Protein AF-A0A3A4UWL4-F1 (afdb_monomer_lite)

Radius of gyration: 21.56 Å; chains: 1; bounding box: 60×32×63 Å

Structure (mmCIF, N/CA/C/O backbone):
data_AF-A0A3A4UWL4-F1
#
_entry.id   AF-A0A3A4UWL4-F1
#
loop_
_atom_site.group_PDB
_atom_site.id
_atom_site.type_symbol
_atom_site.label_atom_id
_atom_site.label_alt_id
_atom_site.label_comp_id
_atom_site.label_asym_id
_atom_site.label_entity_id
_atom_site.label_seq_id
_atom_site.pdbx_PDB_ins_code
_atom_site.Cartn_x
_atom_site.Cartn_y
_ato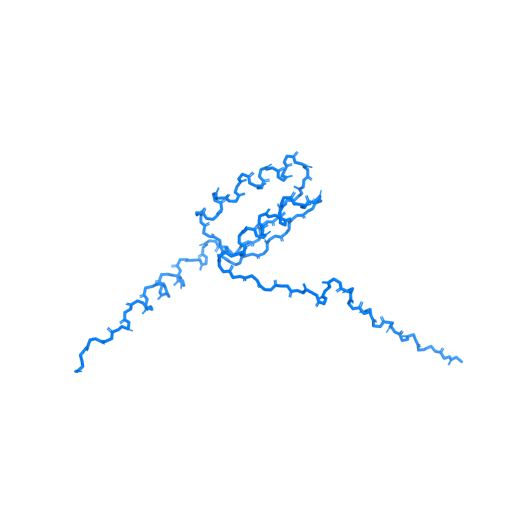m_site.Cartn_z
_atom_site.occupancy
_atom_site.B_iso_or_equiv
_atom_site.auth_seq_id
_atom_site.auth_comp_id
_atom_site.auth_asym_id
_atom_site.auth_atom_id
_atom_site.pdbx_PDB_model_num
ATOM 1 N N . MET A 1 1 ? -50.657 -22.655 3.455 1.00 37.38 1 MET A N 1
ATOM 2 C CA . MET A 1 1 ? -49.181 -22.638 3.506 1.00 37.38 1 MET A CA 1
ATOM 3 C C . MET A 1 1 ? -48.679 -21.905 2.275 1.00 37.38 1 MET A C 1
ATOM 5 O O . MET A 1 1 ? -48.915 -22.385 1.179 1.00 37.38 1 MET A O 1
ATOM 9 N N . SER A 1 2 ? 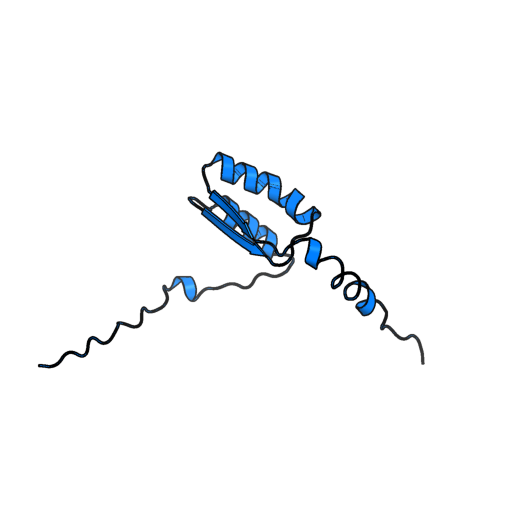-48.071 -20.730 2.435 1.00 38.91 2 SER A N 1
ATOM 10 C CA . SER A 1 2 ? -47.396 -20.027 1.339 1.00 38.91 2 SER A CA 1
ATOM 11 C C . SER A 1 2 ? -46.027 -19.597 1.849 1.00 38.91 2 SER A C 1
ATOM 13 O O . SER A 1 2 ? -45.920 -18.709 2.693 1.00 38.91 2 SER A O 1
ATOM 15 N N . TRP A 1 3 ? -44.997 -20.313 1.405 1.00 47.69 3 TRP A N 1
ATOM 16 C CA . TRP A 1 3 ? -43.592 -20.017 1.657 1.00 47.69 3 TRP A CA 1
ATOM 17 C C . TRP A 1 3 ? -42.965 -19.607 0.329 1.00 47.69 3 TRP A C 1
ATOM 19 O O . TRP A 1 3 ? -42.434 -20.435 -0.399 1.00 47.69 3 TRP A O 1
ATOM 29 N N . PHE A 1 4 ? -43.028 -18.320 0.006 1.00 51.34 4 PHE A N 1
ATOM 30 C CA . PHE A 1 4 ? -42.121 -17.729 -0.972 1.00 51.34 4 PHE A CA 1
ATOM 31 C C . PHE A 1 4 ? -41.430 -16.545 -0.307 1.00 51.34 4 PHE A C 1
ATOM 33 O O . PHE A 1 4 ? -41.926 -15.420 -0.295 1.00 51.34 4 PHE A O 1
ATOM 40 N N . ASN A 1 5 ? -40.277 -16.831 0.298 1.00 54.81 5 ASN A N 1
ATOM 41 C CA . ASN A 1 5 ? -39.353 -15.814 0.768 1.00 54.81 5 ASN A CA 1
ATOM 42 C C . ASN A 1 5 ? -38.625 -15.252 -0.458 1.00 54.81 5 ASN A C 1
ATOM 44 O O . ASN A 1 5 ? -37.666 -15.840 -0.954 1.00 54.81 5 ASN A O 1
ATOM 48 N N . ARG A 1 6 ? -39.131 -14.143 -1.001 1.00 54.72 6 ARG A N 1
ATOM 49 C CA . ARG A 1 6 ? -38.434 -13.386 -2.039 1.00 54.72 6 ARG A CA 1
ATOM 50 C C . ARG A 1 6 ? -37.224 -12.736 -1.379 1.00 54.72 6 ARG A C 1
ATOM 52 O O . ARG A 1 6 ? -37.377 -11.731 -0.686 1.00 54.72 6 ARG A O 1
ATOM 59 N N . SER A 1 7 ? -36.041 -13.316 -1.576 1.00 55.41 7 SER A N 1
ATOM 60 C CA . SER A 1 7 ? -34.773 -12.697 -1.199 1.00 55.41 7 SER A CA 1
ATOM 61 C C . SER A 1 7 ? -34.787 -11.250 -1.685 1.00 55.41 7 SER A C 1
ATOM 63 O O . SER A 1 7 ? -34.918 -10.994 -2.885 1.00 55.41 7 SER A O 1
ATOM 65 N N . LYS A 1 8 ? -34.736 -10.295 -0.750 1.00 58.16 8 LYS A N 1
ATOM 66 C CA . LYS A 1 8 ? -34.555 -8.883 -1.079 1.00 58.16 8 LYS A CA 1
ATOM 67 C C . LYS A 1 8 ? -33.265 -8.801 -1.888 1.00 58.16 8 LYS A C 1
ATOM 69 O O . LYS A 1 8 ? -32.200 -9.083 -1.349 1.00 58.16 8 LYS A O 1
ATOM 74 N N . VAL A 1 9 ? -33.367 -8.469 -3.174 1.00 60.50 9 VAL A N 1
ATOM 75 C CA . VAL A 1 9 ? -32.200 -8.088 -3.972 1.00 60.50 9 VAL A CA 1
ATOM 76 C C . VAL A 1 9 ? -31.577 -6.917 -3.227 1.00 60.50 9 VAL A C 1
ATOM 78 O O . VAL A 1 9 ? -32.204 -5.867 -3.088 1.00 60.50 9 VAL A O 1
ATOM 81 N N . GLN A 1 10 ? -30.406 -7.145 -2.642 1.00 61.78 10 GLN A N 1
ATOM 82 C CA . GLN A 1 10 ? -29.688 -6.121 -1.909 1.00 61.78 10 GLN A CA 1
ATOM 83 C C . GLN A 1 10 ? -29.279 -5.075 -2.943 1.00 61.78 10 GLN A C 1
ATOM 85 O O . GLN A 1 10 ? -28.452 -5.342 -3.811 1.00 61.78 10 GLN A O 1
ATOM 90 N N . THR A 1 11 ? -29.946 -3.922 -2.929 1.00 59.22 11 THR A N 1
ATOM 91 C CA . THR A 1 11 ? -29.567 -2.797 -3.780 1.00 59.22 11 THR A CA 1
ATOM 92 C C . THR A 1 11 ? -28.115 -2.452 -3.459 1.00 59.22 11 THR A C 1
ATOM 94 O O . THR A 1 11 ? -27.813 -2.302 -2.268 1.00 59.22 11 THR A O 1
ATOM 97 N N . PRO A 1 12 ? -27.219 -2.360 -4.460 1.00 55.34 12 PRO A N 1
ATOM 98 C CA . PRO A 1 12 ? -25.839 -1.967 -4.213 1.00 55.34 12 PRO A CA 1
ATOM 99 C C . PRO A 1 12 ? -25.843 -0.651 -3.434 1.00 55.34 12 PRO A C 1
ATOM 101 O O . PRO A 1 12 ? -26.668 0.227 -3.704 1.00 55.34 12 PRO A O 1
ATOM 104 N N . SER A 1 13 ? -24.986 -0.544 -2.416 1.00 59.44 13 SER A N 1
ATOM 105 C CA . SER A 1 13 ? -24.874 0.685 -1.634 1.00 59.44 13 SER A CA 1
ATOM 106 C C . SER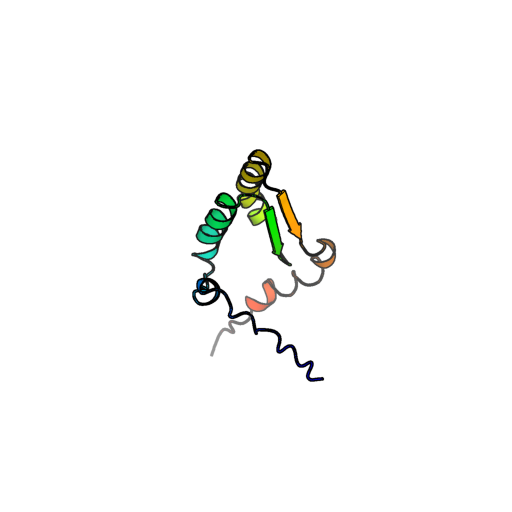 A 1 13 ? -24.619 1.871 -2.581 1.00 59.44 13 SER A C 1
ATOM 108 O O . SER A 1 13 ? -23.951 1.691 -3.601 1.00 59.44 13 SER A O 1
ATOM 110 N N . PRO A 1 14 ? -25.125 3.082 -2.280 1.00 59.34 14 PRO A N 1
ATOM 111 C CA . PRO A 1 14 ? -24.955 4.261 -3.139 1.00 59.34 14 PRO A CA 1
ATOM 112 C C . PRO A 1 14 ? -23.495 4.542 -3.524 1.00 59.34 14 PRO A C 1
ATOM 114 O O . PRO A 1 14 ? -23.227 5.105 -4.579 1.00 59.34 14 PRO A O 1
ATOM 117 N N . ASP A 1 15 ? -22.557 4.101 -2.688 1.00 60.09 15 ASP A N 1
ATOM 118 C CA . ASP A 1 15 ? -21.114 4.230 -2.884 1.00 60.09 15 ASP A CA 1
ATOM 119 C C . ASP A 1 15 ? -20.588 3.412 -4.084 1.00 60.09 15 ASP A C 1
ATOM 121 O O . ASP A 1 15 ? -19.674 3.833 -4.789 1.00 60.09 15 ASP A O 1
ATOM 125 N N . LEU A 1 16 ? -21.229 2.283 -4.413 1.00 56.84 16 LEU A N 1
ATOM 126 C CA . LEU A 1 16 ? -20.896 1.493 -5.606 1.00 56.84 16 LEU A CA 1
ATOM 127 C C . LEU A 1 16 ? -21.321 2.182 -6.913 1.00 56.84 16 LEU A C 1
ATOM 129 O O . LEU A 1 16 ? -20.837 1.813 -7.983 1.00 56.84 16 LEU A O 1
ATOM 133 N N . ALA A 1 17 ? -22.206 3.183 -6.848 1.00 59.19 17 ALA A N 1
ATOM 134 C CA . ALA A 1 17 ? -22.692 3.906 -8.021 1.00 59.19 17 ALA A CA 1
ATOM 135 C C . ALA A 1 17 ? -21.748 5.037 -8.484 1.00 59.19 17 ALA A C 1
ATOM 137 O O . ALA A 1 17 ? -22.000 5.639 -9.526 1.00 59.19 17 ALA A O 1
ATOM 138 N N . ILE A 1 18 ? -20.656 5.315 -7.754 1.00 69.88 18 ILE A N 1
ATOM 139 C CA . ILE A 1 18 ? -19.702 6.406 -8.041 1.00 69.88 18 ILE A CA 1
ATOM 140 C C . ILE A 1 18 ? -18.276 5.854 -8.231 1.00 69.88 18 ILE A C 1
ATOM 142 O O . ILE A 1 18 ? -17.296 6.376 -7.699 1.00 69.88 18 ILE A O 1
ATOM 146 N N . SER A 1 19 ? -18.132 4.759 -8.981 1.00 74.00 19 SER A N 1
ATOM 147 C CA . SER A 1 19 ? -16.803 4.239 -9.321 1.00 74.00 19 SER A CA 1
ATOM 148 C C . SER A 1 19 ? -16.102 5.169 -10.319 1.00 74.00 19 SER A C 1
ATOM 150 O O . SER A 1 19 ? -16.645 5.480 -11.379 1.00 74.00 19 SER A O 1
ATOM 152 N N . ILE A 1 20 ? -14.896 5.630 -9.975 1.00 85.06 20 ILE A N 1
ATOM 153 C CA . ILE A 1 20 ? -14.055 6.477 -10.830 1.00 85.06 20 ILE A CA 1
ATOM 154 C C . ILE A 1 20 ? -12.913 5.619 -11.367 1.00 85.06 20 ILE A C 1
ATOM 156 O O . ILE A 1 20 ? -12.149 5.041 -10.592 1.00 85.06 20 ILE A O 1
ATOM 160 N N . LEU A 1 21 ? -12.774 5.566 -12.693 1.00 89.50 21 LEU A N 1
ATOM 161 C CA . LEU A 1 21 ? -11.634 4.927 -13.343 1.00 89.50 21 LEU A CA 1
ATOM 162 C C . LEU A 1 21 ? -10.456 5.901 -13.398 1.00 89.50 21 LEU A C 1
ATOM 164 O O . LEU A 1 21 ? -10.577 7.016 -13.903 1.00 89.50 21 LEU A O 1
ATOM 168 N N . TYR A 1 22 ? -9.319 5.461 -12.869 1.00 90.00 22 TYR A N 1
ATOM 169 C CA . TYR A 1 22 ? -8.066 6.207 -12.890 1.00 90.00 22 TYR A CA 1
ATOM 170 C C . TYR A 1 22 ? -7.168 5.733 -14.037 1.00 90.00 22 TYR A C 1
ATOM 172 O O . TYR A 1 22 ? -7.225 4.575 -14.444 1.00 90.00 22 TYR A O 1
ATOM 180 N N . ASP A 1 23 ? -6.316 6.630 -14.528 1.00 91.44 23 ASP A N 1
ATOM 181 C CA . ASP A 1 23 ? -5.312 6.350 -15.558 1.00 91.44 23 ASP A CA 1
ATOM 182 C C . ASP A 1 23 ? -3.911 6.128 -14.958 1.00 91.44 23 ASP A C 1
ATOM 184 O O . ASP A 1 23 ? -3.690 6.244 -13.754 1.00 91.44 23 ASP A O 1
ATOM 188 N N . GLU A 1 24 ? -2.920 5.858 -15.804 1.00 85.50 24 GLU A N 1
ATOM 189 C CA . GLU A 1 24 ? -1.522 5.642 -15.405 1.00 85.50 24 GLU A CA 1
ATOM 190 C C . GLU A 1 24 ? -0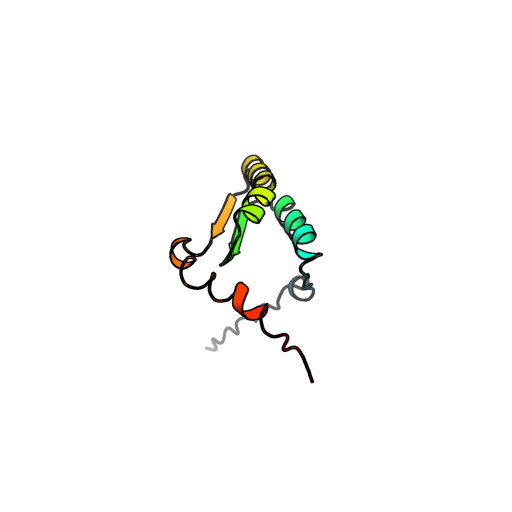.880 6.797 -14.610 1.00 85.50 24 GLU A C 1
ATOM 192 O O . GLU A 1 24 ? 0.071 6.568 -13.853 1.00 85.50 24 GLU A O 1
ATOM 197 N N . LYS A 1 25 ? -1.389 8.028 -14.758 1.00 89.69 25 LYS A N 1
ATOM 198 C CA . LYS A 1 25 ? -0.864 9.234 -14.099 1.00 89.69 25 LYS A CA 1
ATOM 199 C C . LYS A 1 25 ? -1.523 9.470 -12.746 1.00 89.69 25 LYS A C 1
ATOM 201 O O . LYS A 1 25 ? -0.885 9.965 -11.820 1.00 89.69 25 LYS A O 1
ATOM 206 N N . THR A 1 26 ? -2.797 9.123 -12.629 1.00 90.62 26 THR A N 1
ATOM 207 C CA . THR A 1 26 ? -3.640 9.434 -11.470 1.00 90.62 26 THR A CA 1
ATOM 208 C C . THR A 1 26 ? -3.824 8.243 -10.533 1.00 90.62 26 THR A C 1
ATOM 210 O O . THR A 1 26 ? -3.987 8.436 -9.325 1.00 90.62 26 THR A O 1
ATOM 213 N N . PHE A 1 27 ? -3.701 7.018 -11.051 1.00 91.88 27 PHE A N 1
ATOM 214 C CA . PHE A 1 27 ? -3.885 5.772 -10.310 1.00 91.88 27 PHE A CA 1
ATOM 215 C C . PHE A 1 27 ? -2.987 5.688 -9.080 1.00 91.88 27 PHE A C 1
ATOM 217 O O . PHE A 1 27 ? -3.487 5.490 -7.983 1.00 91.88 27 PHE A O 1
ATOM 224 N N . TYR A 1 28 ? -1.673 5.889 -9.219 1.00 90.31 28 TYR A N 1
ATOM 225 C CA . TYR A 1 28 ? -0.743 5.678 -8.100 1.00 90.31 28 TYR A CA 1
ATOM 226 C C . TYR A 1 28 ? -0.942 6.661 -6.947 1.00 90.31 28 TYR A C 1
ATOM 228 O O . TYR A 1 28 ? -0.761 6.285 -5.788 1.00 90.31 28 TYR A O 1
ATOM 236 N N . ASN A 1 29 ? -1.344 7.895 -7.251 1.00 92.06 29 ASN A N 1
ATOM 237 C CA . ASN A 1 29 ? -1.649 8.892 -6.229 1.00 92.06 29 ASN A CA 1
ATOM 238 C C . ASN A 1 29 ? -2.882 8.469 -5.433 1.00 92.06 29 ASN A C 1
ATOM 240 O O . ASN A 1 29 ? -2.861 8.482 -4.202 1.00 92.06 29 ASN A O 1
ATOM 244 N N . ARG A 1 30 ? -3.936 8.042 -6.137 1.00 94.25 30 ARG A N 1
ATOM 245 C CA . ARG A 1 30 ? -5.153 7.543 -5.501 1.00 94.25 30 ARG A CA 1
ATOM 246 C C . ARG A 1 30 ? -4.889 6.261 -4.713 1.00 94.25 30 ARG A C 1
ATOM 248 O O . ARG A 1 30 ? -5.213 6.212 -3.535 1.00 94.25 30 ARG A O 1
ATOM 255 N N . PHE A 1 31 ? -4.242 5.282 -5.336 1.00 93.75 31 PHE A N 1
ATOM 256 C CA . PHE A 1 31 ? -3.904 3.992 -4.744 1.00 93.75 31 PHE A CA 1
ATOM 257 C C . PHE A 1 31 ? -3.081 4.158 -3.463 1.00 93.75 31 PHE A C 1
ATOM 259 O O . PHE A 1 31 ? -3.381 3.545 -2.447 1.00 93.75 31 PHE A O 1
ATOM 266 N N . THR A 1 32 ? -2.092 5.056 -3.463 1.00 94.50 32 THR A N 1
ATOM 267 C CA . THR A 1 32 ? -1.300 5.360 -2.260 1.00 94.50 32 THR A CA 1
ATOM 268 C C . THR A 1 32 ? -2.162 5.922 -1.132 1.00 94.50 32 THR A C 1
ATOM 270 O O . THR A 1 32 ? -1.964 5.559 0.026 1.00 94.50 32 THR A O 1
ATOM 273 N N . ARG A 1 33 ? -3.119 6.799 -1.451 1.00 94.81 33 ARG A N 1
ATOM 274 C CA . ARG A 1 33 ? -4.055 7.334 -0.458 1.00 94.81 33 ARG A CA 1
ATOM 275 C C . ARG A 1 33 ? -4.940 6.229 0.111 1.00 94.81 33 ARG A C 1
ATOM 277 O O . ARG A 1 33 ? -5.005 6.094 1.326 1.00 94.81 33 ARG A O 1
ATOM 284 N N . ASP A 1 34 ? -5.524 5.405 -0.756 1.00 94.62 34 ASP A N 1
ATOM 285 C CA . ASP A 1 34 ? -6.378 4.287 -0.343 1.00 94.62 34 ASP A CA 1
ATOM 286 C C . ASP A 1 34 ? -5.616 3.319 0.583 1.00 94.62 34 ASP A C 1
ATOM 288 O O . ASP A 1 34 ? -6.141 2.898 1.612 1.00 94.62 34 ASP A O 1
ATOM 292 N N . LEU A 1 35 ? -4.337 3.047 0.288 1.00 96.69 35 LEU A N 1
ATOM 293 C CA . LEU A 1 35 ? -3.465 2.271 1.171 1.00 96.69 35 LEU A CA 1
ATOM 294 C C . LEU A 1 35 ? -3.283 2.938 2.537 1.00 96.69 35 LEU A C 1
ATOM 296 O O . LEU A 1 35 ? -3.439 2.282 3.560 1.00 96.69 35 LEU A O 1
ATOM 300 N N . LEU A 1 36 ? -2.942 4.228 2.580 1.00 94.88 36 LEU A N 1
ATOM 301 C CA . LEU A 1 36 ? -2.666 4.942 3.834 1.00 94.88 36 LEU A CA 1
ATOM 302 C C . LEU A 1 36 ? -3.899 5.105 4.732 1.00 94.88 36 LEU A C 1
ATOM 304 O O . LEU A 1 36 ? -3.742 5.206 5.960 1.00 94.88 36 LEU A O 1
ATOM 308 N N . ASP A 1 37 ? -5.082 5.125 4.123 1.00 96.00 37 ASP A N 1
ATOM 309 C CA . ASP A 1 37 ? -6.368 5.237 4.799 1.00 96.00 37 ASP A CA 1
ATOM 310 C C . ASP A 1 37 ? -6.862 3.897 5.363 1.00 96.00 37 ASP A C 1
ATOM 312 O O . ASP A 1 37 ? -7.654 3.918 6.310 1.00 96.00 37 ASP A O 1
ATOM 316 N N . ALA A 1 38 ? -6.343 2.762 4.876 1.00 96.94 38 ALA A N 1
ATOM 317 C CA . ALA A 1 38 ? -6.684 1.425 5.360 1.00 96.94 38 ALA A CA 1
ATOM 318 C C . ALA A 1 38 ? -6.474 1.277 6.878 1.00 96.94 38 ALA A C 1
ATOM 320 O O . ALA A 1 38 ? -5.497 1.778 7.449 1.00 96.94 38 ALA A O 1
ATOM 321 N N . LYS A 1 39 ? -7.422 0.599 7.538 1.00 96.44 39 LYS A N 1
ATOM 322 C CA . LYS A 1 39 ? -7.485 0.491 9.009 1.00 96.44 39 LYS A CA 1
ATOM 323 C C . LYS A 1 39 ? -7.251 -0.912 9.550 1.00 96.44 39 LYS A C 1
ATOM 325 O O . LYS A 1 39 ? -6.693 -1.035 10.632 1.00 96.44 39 LYS A O 1
ATOM 330 N N . GLU A 1 40 ? -7.651 -1.941 8.811 1.00 97.69 40 GLU A N 1
ATOM 331 C CA . GLU A 1 40 ? -7.637 -3.325 9.303 1.00 97.69 40 GLU A CA 1
ATOM 332 C C . GLU A 1 40 ? -6.847 -4.240 8.374 1.00 97.69 40 GLU A C 1
ATOM 334 O O . GLU A 1 40 ? -5.911 -4.916 8.806 1.00 97.69 40 GLU A O 1
ATOM 339 N N . GLU A 1 41 ? -7.174 -4.210 7.083 1.00 97.75 41 GLU A N 1
ATOM 340 C CA . GLU A 1 41 ? -6.543 -5.061 6.086 1.00 97.75 41 GLU A CA 1
ATOM 341 C C . GLU A 1 41 ? -6.408 -4.385 4.721 1.00 97.75 41 GLU A C 1
ATOM 343 O O . GLU A 1 41 ? -7.177 -3.501 4.346 1.00 97.75 41 GLU A O 1
ATOM 348 N N . VAL A 1 42 ? -5.396 -4.828 3.982 1.00 97.62 42 VAL A N 1
ATOM 349 C CA . VAL A 1 42 ? -5.158 -4.521 2.576 1.00 97.62 42 VAL A CA 1
ATOM 350 C C . VAL A 1 42 ? -4.926 -5.841 1.860 1.00 97.62 42 VAL A C 1
ATOM 352 O O . VAL A 1 42 ? -4.000 -6.577 2.203 1.00 97.62 42 VAL A O 1
ATOM 355 N N . ILE A 1 43 ? -5.737 -6.115 0.843 1.00 96.69 43 ILE A N 1
ATOM 356 C CA . ILE A 1 43 ? -5.584 -7.272 -0.037 1.00 96.69 43 ILE A CA 1
ATOM 357 C C . ILE A 1 43 ? -5.362 -6.744 -1.451 1.00 96.69 43 ILE A C 1
ATOM 359 O O . ILE A 1 43 ? -6.222 -6.072 -2.014 1.00 96.69 43 ILE A O 1
ATOM 363 N N . ILE A 1 44 ? -4.188 -7.024 -2.010 1.00 94.69 44 ILE A N 1
ATOM 364 C CA . ILE A 1 44 ? -3.819 -6.654 -3.375 1.00 94.69 44 ILE A CA 1
ATOM 365 C C . ILE A 1 44 ? -3.671 -7.940 -4.176 1.00 94.69 44 ILE A C 1
ATOM 367 O O . ILE A 1 44 ? -2.762 -8.726 -3.920 1.00 94.69 44 ILE A O 1
ATOM 371 N N . GLU A 1 45 ? -4.532 -8.124 -5.169 1.00 92.62 45 GLU A N 1
ATOM 372 C CA . GLU A 1 45 ? -4.335 -9.108 -6.230 1.00 92.62 45 GLU A CA 1
ATOM 373 C C . GLU A 1 45 ? -3.770 -8.361 -7.438 1.00 92.62 45 GLU A C 1
ATOM 375 O O . GLU A 1 45 ? -4.360 -7.394 -7.922 1.00 92.62 45 GLU A O 1
ATOM 380 N N . SER A 1 46 ? -2.555 -8.721 -7.841 1.00 88.06 46 SER A N 1
ATOM 381 C CA . SER A 1 46 ? -1.893 -8.100 -8.981 1.00 88.06 46 SER A CA 1
ATOM 382 C C . SER A 1 46 ? -1.100 -9.167 -9.726 1.00 88.06 46 SER A C 1
ATOM 384 O O . SER A 1 46 ? -0.035 -9.569 -9.246 1.00 88.06 46 SER A O 1
ATOM 386 N N . PRO A 1 47 ? -1.543 -9.601 -10.921 1.00 84.06 47 PRO A N 1
ATOM 387 C CA . PRO A 1 47 ? -0.882 -10.680 -11.656 1.00 84.06 47 PRO A CA 1
ATOM 388 C C . PRO A 1 47 ? 0.564 -10.335 -12.031 1.00 84.06 47 PRO A C 1
ATOM 390 O O . PRO A 1 47 ? 1.386 -11.229 -12.222 1.00 84.06 47 PRO A O 1
ATOM 393 N N . PHE A 1 48 ? 0.888 -9.042 -12.096 1.00 81.06 48 PHE A N 1
ATOM 394 C CA . PHE A 1 48 ? 2.227 -8.544 -12.360 1.00 81.06 48 PHE A CA 1
ATOM 395 C C . PHE A 1 48 ? 2.552 -7.346 -11.469 1.00 81.06 48 PHE A C 1
ATOM 397 O O . PHE A 1 48 ? 1.793 -6.378 -11.406 1.00 81.06 48 PHE A O 1
ATOM 404 N N . ILE A 1 49 ? 3.707 -7.376 -10.808 1.00 84.19 49 ILE A N 1
ATOM 405 C CA . ILE A 1 49 ? 4.280 -6.216 -10.127 1.00 84.19 49 ILE A CA 1
ATOM 406 C C . ILE A 1 49 ? 5.792 -6.206 -10.337 1.00 84.19 49 ILE A C 1
ATOM 408 O O . ILE A 1 49 ? 6.504 -7.130 -9.964 1.00 84.19 49 ILE A O 1
ATOM 412 N N . THR A 1 50 ? 6.302 -5.141 -10.953 1.00 85.19 50 THR A N 1
ATOM 413 C CA . THR A 1 50 ? 7.754 -4.996 -11.144 1.00 85.19 50 THR A CA 1
ATOM 414 C C . THR A 1 50 ? 8.465 -4.755 -9.809 1.00 85.19 50 THR A C 1
ATOM 416 O O . THR A 1 50 ? 7.929 -4.066 -8.934 1.00 85.19 50 THR A O 1
ATOM 419 N N . THR A 1 51 ? 9.728 -5.174 -9.700 1.00 84.50 51 THR A N 1
ATOM 420 C CA . THR A 1 51 ? 10.591 -4.879 -8.541 1.00 84.50 51 THR A CA 1
ATOM 421 C C . THR A 1 51 ? 10.655 -3.385 -8.234 1.00 84.50 51 THR A C 1
ATOM 423 O O . THR A 1 51 ? 10.533 -2.981 -7.083 1.00 84.50 51 THR A O 1
ATOM 426 N N . LYS A 1 52 ? 10.757 -2.531 -9.265 1.00 85.81 52 LYS A N 1
ATOM 427 C CA . LYS A 1 52 ? 10.780 -1.068 -9.099 1.00 85.81 52 LYS A CA 1
ATOM 428 C C . LYS A 1 52 ? 9.528 -0.551 -8.383 1.00 85.81 52 LYS A C 1
ATOM 430 O O . LYS A 1 52 ? 9.630 0.314 -7.515 1.00 85.81 52 LYS A O 1
ATOM 435 N N . ARG A 1 53 ? 8.351 -1.073 -8.742 1.00 88.06 53 ARG A N 1
ATOM 436 C CA . ARG A 1 53 ? 7.080 -0.705 -8.100 1.00 88.06 53 ARG A CA 1
ATOM 437 C C . ARG A 1 53 ? 7.004 -1.239 -6.675 1.00 88.06 53 ARG A C 1
ATOM 439 O O . ARG A 1 53 ? 6.599 -0.488 -5.796 1.00 88.06 53 ARG A O 1
ATOM 446 N N . MET A 1 54 ? 7.459 -2.467 -6.432 1.00 90.00 54 MET A N 1
ATOM 447 C CA . MET A 1 54 ? 7.509 -3.027 -5.080 1.00 90.00 54 MET A CA 1
ATOM 448 C C . MET A 1 54 ? 8.406 -2.196 -4.154 1.00 90.00 54 MET A C 1
ATOM 450 O O . MET A 1 54 ? 7.990 -1.830 -3.060 1.00 90.00 54 MET A O 1
ATOM 454 N N . THR A 1 55 ? 9.592 -1.796 -4.619 1.00 91.94 55 THR A N 1
ATOM 455 C CA . THR A 1 55 ? 10.499 -0.923 -3.857 1.00 91.94 55 THR A CA 1
ATOM 456 C C . THR A 1 55 ? 9.860 0.426 -3.525 1.00 91.94 55 THR A C 1
ATOM 458 O O . THR A 1 55 ? 10.036 0.926 -2.417 1.00 91.94 55 THR A O 1
ATOM 461 N N . ALA A 1 56 ? 9.091 1.008 -4.453 1.00 91.19 56 ALA A N 1
ATOM 462 C CA . ALA A 1 56 ? 8.387 2.269 -4.220 1.00 91.19 56 ALA A CA 1
ATOM 463 C C . ALA A 1 56 ? 7.232 2.136 -3.209 1.00 91.19 56 ALA A C 1
ATOM 465 O O . ALA A 1 56 ? 6.980 3.067 -2.446 1.00 91.19 56 ALA A O 1
ATOM 466 N N . LEU A 1 57 ? 6.542 0.991 -3.187 1.00 93.62 57 LEU A N 1
ATOM 467 C CA . LEU A 1 57 ? 5.423 0.728 -2.275 1.00 93.62 57 LEU A CA 1
ATOM 468 C C . LEU A 1 57 ? 5.871 0.226 -0.896 1.00 93.62 57 LEU A C 1
ATOM 470 O O . LEU A 1 57 ? 5.153 0.423 0.082 1.00 93.62 57 LEU A O 1
ATOM 474 N N . ARG A 1 58 ? 7.070 -0.361 -0.788 1.00 94.81 58 ARG A N 1
ATOM 475 C CA . ARG A 1 58 ? 7.644 -0.875 0.465 1.00 94.81 58 ARG A CA 1
ATOM 476 C C . ARG A 1 58 ? 7.491 0.076 1.665 1.00 94.81 58 ARG A C 1
ATOM 478 O O . ARG A 1 58 ? 6.927 -0.368 2.662 1.00 94.81 58 ARG A O 1
ATOM 485 N N . PRO A 1 59 ? 7.889 1.365 1.603 1.00 96.75 59 PRO A N 1
ATOM 486 C CA . PRO A 1 59 ? 7.744 2.262 2.754 1.00 96.75 5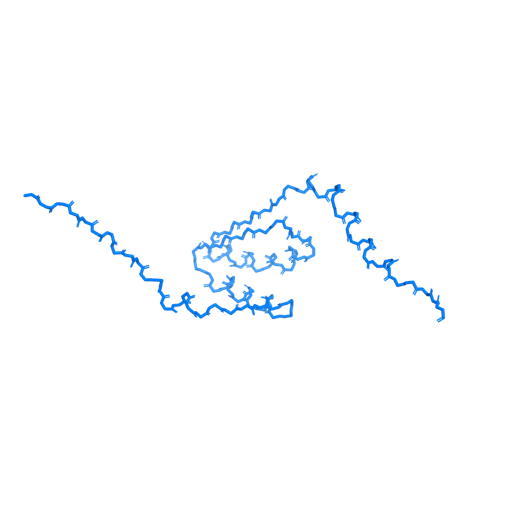9 PRO A CA 1
ATOM 487 C C . PRO A 1 59 ? 6.282 2.530 3.145 1.00 96.75 59 PRO A C 1
ATOM 489 O O . PRO A 1 59 ? 6.005 2.899 4.284 1.00 96.75 59 PRO A O 1
ATOM 492 N N . ILE A 1 60 ? 5.328 2.371 2.221 1.00 96.88 60 ILE A N 1
ATOM 493 C CA . ILE A 1 60 ? 3.897 2.481 2.528 1.00 96.88 60 ILE A CA 1
ATOM 494 C C . ILE A 1 60 ? 3.454 1.230 3.284 1.00 96.88 60 ILE A C 1
ATOM 496 O O . ILE A 1 60 ? 2.852 1.354 4.346 1.00 96.88 60 ILE A O 1
ATOM 500 N N . PHE A 1 61 ? 3.808 0.038 2.799 1.00 96.50 61 PHE A N 1
ATOM 501 C CA . PHE A 1 61 ? 3.472 -1.216 3.475 1.00 96.50 61 PHE A CA 1
ATOM 502 C C . PHE A 1 61 ? 4.091 -1.312 4.871 1.00 96.50 61 PHE A C 1
ATOM 504 O O . PHE A 1 61 ? 3.396 -1.692 5.806 1.00 96.50 61 PHE A O 1
ATOM 511 N N . GLU A 1 62 ? 5.337 -0.873 5.052 1.00 97.12 62 GLU A N 1
ATOM 512 C CA . GLU A 1 62 ? 5.973 -0.775 6.374 1.00 97.12 62 GLU A CA 1
ATOM 513 C C . GLU A 1 62 ? 5.156 0.110 7.330 1.00 97.12 62 GLU A C 1
ATOM 515 O O . GLU A 1 62 ? 4.909 -0.269 8.473 1.00 97.12 62 GLU A O 1
ATOM 520 N N . LYS A 1 63 ? 4.652 1.262 6.860 1.00 97.38 63 LYS A N 1
ATOM 521 C CA . LYS A 1 63 ? 3.769 2.123 7.665 1.00 97.38 63 LYS A CA 1
ATOM 522 C C . LYS A 1 63 ? 2.454 1.438 8.032 1.00 97.38 63 LYS A C 1
ATOM 524 O O . LYS A 1 63 ? 1.954 1.676 9.126 1.00 97.38 63 LYS A O 1
ATOM 529 N N . LEU A 1 64 ? 1.880 0.636 7.138 1.00 97.81 64 LEU A N 1
ATOM 530 C CA . LEU A 1 64 ? 0.642 -0.102 7.406 1.00 97.81 64 LEU A CA 1
ATOM 531 C C . LEU A 1 64 ? 0.863 -1.205 8.438 1.00 97.81 64 LEU A C 1
ATOM 533 O O . LEU A 1 64 ? 0.133 -1.270 9.424 1.00 97.81 64 LEU A O 1
ATOM 537 N N . ILE A 1 65 ? 1.929 -1.983 8.274 1.00 97.12 65 ILE A N 1
ATOM 538 C CA . ILE A 1 65 ? 2.323 -3.030 9.220 1.00 97.12 65 ILE A CA 1
ATOM 539 C C . ILE A 1 65 ? 2.570 -2.425 10.608 1.00 97.12 65 ILE A C 1
ATOM 541 O O . ILE A 1 65 ? 2.053 -2.933 11.599 1.00 97.12 65 ILE A O 1
ATOM 545 N N . ASN A 1 66 ? 3.261 -1.283 10.686 1.00 97.62 66 ASN A N 1
ATOM 546 C CA . ASN A 1 66 ? 3.502 -0.577 11.950 1.00 97.62 66 ASN A CA 1
ATOM 547 C C . ASN A 1 66 ? 2.217 -0.053 12.615 1.00 97.62 66 ASN A C 1
ATOM 549 O O . ASN A 1 66 ? 2.191 0.130 13.829 1.00 97.62 66 ASN A O 1
ATOM 553 N N . LYS A 1 67 ? 1.148 0.188 11.845 1.00 96.75 67 LYS A N 1
ATOM 554 C CA . LYS A 1 67 ? -0.186 0.535 12.365 1.00 96.75 67 LYS A CA 1
ATOM 555 C C . LYS A 1 67 ? -1.001 -0.694 12.798 1.00 96.75 67 LYS A C 1
ATOM 557 O O . LYS A 1 67 ? -2.109 -0.521 13.292 1.00 96.75 67 LYS A O 1
ATOM 562 N N . GLY A 1 68 ? -0.491 -1.910 12.598 1.00 97.69 68 GLY A N 1
ATOM 563 C CA . GLY A 1 68 ? -1.225 -3.155 12.841 1.00 97.69 68 GLY A CA 1
ATOM 564 C C . GLY A 1 68 ? -2.170 -3.563 11.706 1.00 97.69 68 GLY A C 1
ATOM 565 O O . GLY A 1 68 ? -2.976 -4.471 11.890 1.00 97.69 68 GLY A O 1
ATOM 566 N N . VAL A 1 69 ? -2.076 -2.920 10.537 1.00 98.38 69 VAL A N 1
ATOM 567 C CA . VAL A 1 69 ? -2.863 -3.279 9.349 1.00 98.38 69 VAL A CA 1
ATOM 568 C C . VAL A 1 69 ? -2.259 -4.526 8.705 1.00 98.38 69 VAL A C 1
ATOM 570 O O . VAL A 1 69 ? -1.056 -4.579 8.436 1.00 98.38 69 VAL A O 1
ATOM 573 N N . LYS A 1 70 ? -3.092 -5.529 8.419 1.00 98.12 70 LYS A N 1
ATOM 574 C CA . LYS A 1 70 ? -2.673 -6.763 7.740 1.00 98.12 70 LYS A CA 1
ATOM 575 C C . LYS A 1 70 ? -2.533 -6.508 6.244 1.00 98.12 70 LYS A C 1
ATOM 577 O O . LYS A 1 70 ? -3.460 -6.006 5.621 1.00 98.12 70 LYS A O 1
ATOM 582 N N . VAL A 1 71 ? -1.394 -6.860 5.655 1.00 97.06 71 VAL A N 1
ATOM 583 C CA . VAL A 1 71 ? -1.137 -6.635 4.225 1.00 97.06 71 VAL A CA 1
ATOM 584 C C . VAL A 1 71 ? -0.919 -7.973 3.529 1.00 97.06 71 VAL A C 1
ATOM 586 O O . VAL A 1 71 ? 0.020 -8.697 3.851 1.00 97.06 71 VAL A O 1
ATOM 589 N N . TYR A 1 72 ? -1.773 -8.277 2.554 1.00 95.88 72 TYR A N 1
ATOM 590 C CA . TYR A 1 72 ? -1.699 -9.458 1.702 1.00 95.88 72 TYR A CA 1
ATOM 591 C C . TYR A 1 72 ? -1.480 -9.016 0.259 1.00 95.88 72 TYR A C 1
ATOM 593 O O . TYR A 1 72 ? -2.268 -8.247 -0.289 1.00 95.88 72 TYR A O 1
ATOM 601 N N . ILE A 1 73 ? -0.407 -9.503 -0.362 1.00 92.81 73 ILE A N 1
ATOM 602 C CA . ILE A 1 73 ? -0.096 -9.225 -1.765 1.00 92.81 73 ILE A CA 1
ATOM 603 C C . ILE A 1 73 ? -0.010 -10.565 -2.484 1.00 92.81 73 ILE A C 1
ATOM 605 O O . ILE A 1 73 ? 0.897 -11.355 -2.230 1.00 92.81 73 ILE A O 1
ATOM 609 N N . MET A 1 74 ? -0.976 -10.823 -3.356 1.00 91.31 74 MET A N 1
ATOM 610 C CA . MET A 1 74 ? -1.044 -12.010 -4.194 1.00 91.31 74 MET A CA 1
ATOM 611 C C . MET A 1 74 ? -0.533 -11.649 -5.586 1.00 91.31 74 MET A C 1
ATOM 613 O O . MET A 1 74 ? -1.104 -10.798 -6.270 1.00 91.31 74 MET A O 1
ATOM 617 N N . THR A 1 75 ? 0.562 -12.287 -5.989 1.00 86.50 75 THR A N 1
ATOM 618 C CA . THR A 1 75 ? 1.165 -12.146 -7.318 1.00 86.50 75 THR A CA 1
ATOM 619 C C . THR A 1 75 ? 1.288 -13.517 -7.959 1.00 86.50 75 THR A C 1
ATOM 621 O O . THR A 1 75 ? 1.484 -14.505 -7.249 1.00 86.50 75 THR A O 1
ATOM 624 N N . ARG A 1 76 ? 1.231 -13.589 -9.295 1.00 81.00 76 ARG A N 1
ATOM 625 C CA . ARG A 1 76 ? 1.602 -14.824 -10.002 1.00 81.00 76 ARG A CA 1
ATOM 626 C C . ARG A 1 76 ? 3.052 -15.198 -9.701 1.00 81.00 76 ARG A C 1
ATOM 628 O O . ARG A 1 76 ? 3.867 -14.329 -9.378 1.00 81.00 76 ARG A O 1
ATOM 635 N N . ASP A 1 77 ? 3.349 -16.488 -9.793 1.00 68.06 77 ASP A N 1
ATOM 636 C CA . ASP A 1 77 ? 4.674 -17.019 -9.506 1.00 68.06 77 ASP A CA 1
ATOM 637 C C . ASP A 1 77 ? 5.718 -16.393 -10.449 1.00 68.06 77 ASP A C 1
ATOM 639 O O . ASP A 1 77 ? 5.543 -16.459 -11.666 1.00 68.06 77 ASP A O 1
ATOM 643 N N . PRO A 1 78 ? 6.817 -15.806 -9.936 1.00 58.66 78 PRO A N 1
ATOM 644 C CA . PRO A 1 78 ? 7.903 -15.267 -10.758 1.00 58.66 78 PRO A CA 1
ATOM 645 C C . PRO A 1 78 ? 8.465 -16.255 -11.792 1.00 58.66 78 PRO A C 1
ATOM 647 O O . PRO A 1 78 ? 9.031 -15.827 -12.793 1.00 58.66 78 PRO A O 1
ATOM 650 N N . ARG A 1 79 ? 8.318 -17.566 -11.571 1.00 57.22 79 ARG A N 1
ATOM 651 C CA . ARG A 1 79 ? 8.767 -18.633 -12.480 1.00 57.22 79 ARG A CA 1
ATOM 652 C C . ARG A 1 79 ? 7.896 -18.777 -13.729 1.00 57.22 79 ARG A C 1
ATOM 654 O O . ARG A 1 79 ? 8.364 -19.327 -14.714 1.00 57.22 79 ARG A O 1
ATOM 661 N N . GLU A 1 80 ? 6.674 -18.248 -13.717 1.00 54.97 80 GLU A N 1
ATOM 662 C CA . GLU A 1 80 ? 5.814 -18.139 -14.905 1.00 54.97 80 GLU A CA 1
ATOM 663 C C . GLU A 1 80 ? 6.142 -16.885 -15.743 1.00 54.97 80 GLU A C 1
ATOM 665 O O . GLU A 1 80 ? 5.651 -16.731 -16.857 1.00 54.97 80 GLU A O 1
ATOM 670 N N . HIS A 1 81 ? 6.989 -15.974 -15.236 1.00 55.69 81 HIS A N 1
ATOM 671 C CA . HIS A 1 81 ? 7.299 -14.695 -15.894 1.00 55.69 81 HIS A CA 1
ATOM 672 C C . HIS A 1 81 ? 8.457 -14.755 -16.906 1.00 55.69 81 HIS A C 1
ATOM 674 O O . HIS A 1 81 ? 8.662 -13.773 -17.619 1.00 55.69 81 HIS A O 1
ATOM 680 N N . SER A 1 82 ? 9.213 -15.857 -17.001 1.00 51.12 82 SER A N 1
ATOM 681 C CA . SER A 1 82 ? 10.395 -15.936 -17.881 1.00 51.12 82 SER A CA 1
ATOM 682 C C . SER A 1 82 ? 10.088 -16.230 -19.349 1.00 51.12 82 SER A C 1
ATOM 684 O O . SER A 1 82 ? 10.891 -15.869 -20.198 1.00 51.12 82 SER A O 1
ATOM 686 N N . GLU A 1 83 ? 8.956 -16.856 -19.676 1.00 50.34 83 GLU A N 1
ATOM 687 C CA . GLU A 1 83 ? 8.698 -17.292 -21.061 1.00 50.34 83 GLU A CA 1
ATOM 688 C C . GLU A 1 83 ? 7.763 -16.351 -21.839 1.00 50.34 83 GLU A C 1
ATOM 690 O O . GLU A 1 83 ? 7.865 -16.260 -23.060 1.00 50.34 83 GLU A O 1
ATOM 695 N N . GLU A 1 84 ? 6.895 -15.585 -21.166 1.00 49.44 84 GLU A N 1
ATOM 696 C CA . GLU A 1 84 ? 5.831 -14.834 -21.858 1.00 49.44 84 GLU A CA 1
ATOM 697 C C . GLU A 1 84 ? 6.081 -13.312 -21.980 1.00 49.44 84 GLU A C 1
ATOM 699 O O . GLU A 1 84 ? 5.505 -12.654 -22.850 1.00 49.44 84 GLU A O 1
ATOM 704 N N . TYR A 1 85 ? 6.983 -12.729 -21.176 1.00 52.66 85 TYR A N 1
ATOM 705 C CA . TYR A 1 85 ? 7.175 -11.266 -21.121 1.00 52.66 85 TYR A CA 1
ATOM 706 C C . TYR A 1 85 ? 8.362 -10.708 -21.925 1.00 52.66 85 TYR A C 1
ATOM 708 O O . TYR A 1 85 ? 8.332 -9.525 -22.292 1.00 52.66 85 TYR A O 1
ATOM 716 N N . GLU A 1 86 ? 9.366 -11.518 -22.276 1.00 48.88 86 GLU A N 1
ATOM 717 C CA . GLU A 1 86 ? 10.396 -11.091 -23.243 1.00 48.88 86 GLU A CA 1
ATOM 718 C C . GLU A 1 86 ? 9.800 -10.937 -24.650 1.00 48.88 86 GLU A C 1
ATOM 720 O O . GLU A 1 86 ? 10.099 -9.979 -25.361 1.00 48.88 86 GLU A O 1
ATOM 725 N N . ILE A 1 87 ? 8.859 -11.808 -25.026 1.00 49.09 87 ILE A N 1
ATOM 726 C CA . ILE A 1 87 ? 8.339 -11.866 -26.398 1.00 49.09 87 ILE A CA 1
ATOM 727 C C . ILE A 1 87 ? 7.373 -10.704 -26.708 1.00 49.09 87 ILE A C 1
ATOM 729 O O . ILE A 1 87 ? 7.307 -10.241 -27.848 1.00 49.09 87 ILE A O 1
ATOM 733 N N . GLN A 1 88 ? 6.657 -10.156 -25.717 1.00 51.12 88 GLN A N 1
ATOM 734 C CA . GLN A 1 88 ? 5.640 -9.120 -25.972 1.00 51.12 88 GLN A CA 1
ATOM 735 C C . GLN A 1 88 ? 6.088 -7.673 -25.716 1.00 51.12 88 GLN A C 1
ATOM 737 O O . GLN A 1 88 ? 5.425 -6.741 -26.180 1.00 51.12 88 GLN A O 1
ATOM 742 N N . SER A 1 89 ? 7.210 -7.446 -25.026 1.00 44.72 89 SER A N 1
ATOM 743 C CA . SER A 1 89 ? 7.680 -6.084 -24.720 1.00 44.72 89 SER A CA 1
ATOM 744 C C . SER A 1 89 ? 8.553 -5.462 -25.825 1.00 44.72 89 SER A C 1
ATOM 746 O O . SER A 1 89 ? 8.571 -4.234 -25.965 1.00 44.72 89 SER A O 1
ATOM 748 N N . GLU A 1 90 ? 9.184 -6.272 -26.687 1.00 46.78 90 GLU A N 1
ATOM 749 C CA . GLU A 1 90 ? 9.998 -5.784 -27.815 1.00 46.78 90 GLU A CA 1
ATOM 750 C C . GLU A 1 90 ? 9.279 -5.799 -29.173 1.00 46.78 90 GLU A C 1
ATOM 752 O O . GLU A 1 90 ? 9.482 -4.892 -29.988 1.00 46.78 90 GLU A O 1
ATOM 757 N N . ALA A 1 91 ? 8.385 -6.765 -29.420 1.00 44.97 91 ALA A N 1
ATOM 758 C CA . ALA A 1 91 ? 7.751 -6.935 -30.732 1.00 44.97 91 ALA A CA 1
ATOM 759 C C . ALA A 1 91 ? 6.927 -5.709 -31.170 1.00 44.97 91 ALA A C 1
ATOM 761 O O . ALA A 1 91 ? 6.858 -5.386 -32.358 1.00 44.97 91 ALA A O 1
ATOM 762 N N . LYS A 1 92 ? 6.363 -4.948 -30.221 1.00 44.88 92 LYS A N 1
ATOM 763 C CA . LYS A 1 92 ? 5.542 -3.769 -30.540 1.00 44.88 92 LYS A CA 1
ATOM 764 C C . LYS A 1 92 ? 6.346 -2.503 -30.869 1.00 44.88 92 LYS A C 1
ATOM 766 O O . LYS A 1 92 ? 5.760 -1.525 -31.323 1.00 44.88 92 LYS A O 1
ATOM 771 N N . LYS A 1 93 ? 7.677 -2.504 -30.710 1.00 47.06 93 LYS A N 1
ATOM 772 C CA . LYS A 1 93 ? 8.541 -1.373 -31.113 1.00 47.06 93 LYS A CA 1
ATOM 773 C C . LYS A 1 93 ? 9.077 -1.478 -32.548 1.00 47.06 93 LYS A C 1
ATOM 775 O O . LYS A 1 93 ? 9.719 -0.541 -33.010 1.00 47.06 93 LYS A O 1
ATOM 780 N N . ARG A 1 94 ? 8.802 -2.573 -33.271 1.00 53.88 94 ARG A N 1
ATOM 781 C CA . ARG A 1 94 ? 9.384 -2.872 -34.598 1.00 53.88 94 ARG A CA 1
ATOM 782 C C . ARG A 1 94 ? 8.422 -2.823 -35.791 1.00 53.88 94 ARG A C 1
ATOM 784 O O . ARG A 1 94 ? 8.797 -3.248 -36.877 1.00 53.88 94 ARG A O 1
ATOM 791 N N . GLN A 1 95 ? 7.227 -2.255 -35.643 1.00 47.97 95 GLN A N 1
ATOM 792 C CA . GLN A 1 95 ? 6.388 -1.900 -36.796 1.00 47.97 95 GLN A CA 1
ATOM 793 C C . GLN A 1 95 ? 6.175 -0.389 -36.868 1.00 47.97 95 GLN A C 1
ATOM 795 O O . GLN A 1 95 ? 5.095 0.136 -36.618 1.00 47.97 95 GLN A O 1
ATOM 800 N N . LYS A 1 96 ? 7.239 0.314 -37.252 1.00 51.88 96 LYS A N 1
ATOM 801 C CA . LYS A 1 96 ? 7.100 1.475 -38.128 1.00 51.88 96 LYS A CA 1
ATOM 802 C C . LYS A 1 96 ? 7.863 1.115 -39.406 1.00 51.88 96 LYS A C 1
ATOM 804 O O . LYS A 1 96 ? 9.090 1.145 -39.371 1.00 51.88 96 LYS A O 1
ATOM 809 N N . PRO A 1 97 ? 7.195 0.659 -40.477 1.00 53.25 97 PRO A N 1
ATOM 810 C CA . PRO A 1 97 ? 7.867 0.522 -41.757 1.00 53.25 97 PRO A CA 1
ATOM 811 C C . PRO A 1 97 ? 8.203 1.923 -42.279 1.00 53.25 97 PRO A C 1
ATOM 813 O O . PRO A 1 97 ? 7.344 2.806 -42.322 1.00 53.25 97 PRO A O 1
ATOM 816 N N . GLU A 1 98 ? 9.476 2.126 -42.603 1.00 53.75 98 GLU A N 1
ATOM 817 C CA . GLU A 1 98 ? 9.916 3.226 -43.452 1.00 53.75 98 GLU A CA 1
ATOM 818 C C . GLU 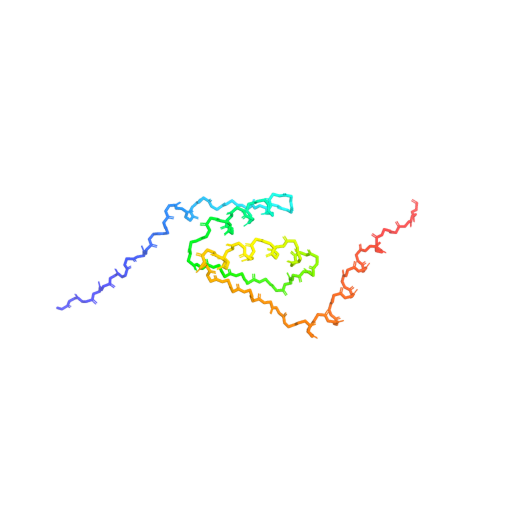A 1 98 ? 9.444 3.003 -44.899 1.00 53.75 98 GLU A C 1
ATOM 820 O O . GLU A 1 98 ? 9.295 1.864 -45.339 1.00 53.75 98 GLU A O 1
ATOM 825 N N . SER A 1 99 ? 9.235 4.143 -45.566 1.00 48.62 99 SER A N 1
ATOM 826 C CA . SER A 1 99 ? 9.169 4.421 -47.010 1.00 48.62 99 SER A CA 1
ATOM 827 C C . SER A 1 99 ? 8.121 3.737 -47.904 1.00 48.62 99 SER A C 1
ATOM 829 O O . SER A 1 99 ? 8.173 2.552 -48.224 1.00 48.62 99 SER A O 1
ATOM 831 N N . ASN A 1 100 ? 7.261 4.587 -48.479 1.00 41.53 100 ASN A N 1
ATOM 832 C CA . ASN A 1 100 ? 7.404 4.947 -49.894 1.00 41.53 100 ASN A CA 1
ATOM 833 C C . ASN A 1 100 ? 7.281 6.469 -50.044 1.00 41.53 100 ASN A C 1
ATOM 835 O O . ASN A 1 100 ? 6.359 7.028 -49.405 1.00 41.53 100 ASN A O 1
#

Secondary structure (DSSP, 8-state):
----------PPPGGGG------TTTHHHHHHHHHHH-SSEEEEE-S---HHHHHHHHHHHHHHHHTT-EEEEE---GGGHHHHHHHHHHGGGS------

Foldseek 3Di:
DDDDPPPPPPDPDVVVVDDDDDDPVCVVVVVLVVLQPDQAEDAAEDQDDDPVRCVVCVVSVVVCVVNVYYYHYHYHDVVVVPPPPVVPPPVVVPPPDDDD

Sequence (100 aa):
MSWFNRSKVQTPSPDLAISILYDEKTFYNRFTRDLLDAKEEVIIESPFITTKRMTALRPIFEKLINKGVKVYIMTRDPREHSEEYEIQSEAKKRQKPESN

pLDDT: mean 75.82, std 20.31, range [37.38, 98.38]